Protein AF-A0A371HDA4-F1 (afdb_monomer_lite)

Structure (mmCIF, N/CA/C/O backbone):
data_AF-A0A371HDA4-F1
#
_entry.id   AF-A0A371HDA4-F1
#
loop_
_atom_site.group_PDB
_atom_site.id
_atom_site.type_symbol
_atom_site.label_atom_id
_atom_site.label_alt_id
_atom_site.label_comp_id
_atom_site.label_asym_id
_atom_site.label_entity_id
_atom_site.label_seq_id
_atom_site.pdbx_PDB_ins_code
_atom_site.Cartn_x
_atom_site.Cartn_y
_atom_site.Cartn_z
_atom_site.occupancy
_atom_site.B_iso_or_equiv
_atom_site.auth_seq_id
_atom_site.auth_comp_id
_atom_site.auth_asym_id
_atom_site.auth_atom_id
_atom_site.pdbx_PDB_model_num
ATOM 1 N N . MET A 1 1 ? -11.011 0.358 -66.855 1.00 41.03 1 MET A N 1
ATOM 2 C CA . MET A 1 1 ? -10.763 -0.316 -65.564 1.00 41.03 1 MET A CA 1
ATOM 3 C C . MET A 1 1 ? -9.553 0.338 -64.923 1.00 41.03 1 MET A C 1
ATOM 5 O O . MET A 1 1 ? -8.458 0.176 -65.442 1.00 41.03 1 MET A O 1
ATOM 9 N N . LYS A 1 2 ? -9.758 1.159 -63.888 1.00 39.31 2 LYS A N 1
ATOM 10 C CA . LYS A 1 2 ? -8.678 1.678 -63.038 1.00 39.31 2 LYS A CA 1
ATOM 11 C C . LYS A 1 2 ? -8.566 0.738 -61.840 1.00 39.31 2 LYS A C 1
ATOM 13 O O . LYS A 1 2 ? -9.581 0.464 -61.209 1.00 39.31 2 LYS A O 1
ATOM 18 N N . TYR A 1 3 ? -7.368 0.228 -61.581 1.00 45.03 3 TYR A N 1
ATOM 19 C CA . TYR A 1 3 ? -7.053 -0.478 -60.345 1.00 45.03 3 TYR A CA 1
ATOM 20 C C . TYR A 1 3 ? -6.538 0.559 -59.346 1.00 45.03 3 TYR A C 1
ATOM 22 O O . TYR A 1 3 ? -5.523 1.207 -59.596 1.00 45.03 3 TYR A O 1
ATOM 30 N N . GLU A 1 4 ? -7.285 0.747 -58.263 1.00 45.38 4 GLU A N 1
ATOM 31 C CA . GLU A 1 4 ? -6.895 1.546 -57.102 1.00 45.38 4 GLU A CA 1
ATOM 32 C C . GLU A 1 4 ? -5.854 0.733 -56.312 1.00 45.38 4 GLU A C 1
ATOM 34 O O . GLU A 1 4 ? -6.169 -0.320 -55.752 1.00 45.38 4 GLU A O 1
ATOM 39 N N . SER A 1 5 ? -4.594 1.167 -56.312 1.00 51.81 5 SER A N 1
ATOM 40 C CA . SER A 1 5 ? -3.555 0.573 -55.466 1.00 51.81 5 SER A CA 1
ATOM 41 C C . SER A 1 5 ? -3.747 1.065 -54.034 1.00 51.81 5 SER A C 1
ATOM 43 O O . SER A 1 5 ? -3.452 2.216 -53.733 1.00 51.81 5 SER A O 1
ATOM 45 N N . GLN A 1 6 ? -4.225 0.193 -53.148 1.00 54.84 6 GLN A N 1
ATOM 46 C CA . GLN A 1 6 ? -4.260 0.450 -51.708 1.00 54.84 6 GLN A CA 1
ATOM 47 C C . GLN A 1 6 ? -2.820 0.558 -51.173 1.00 54.84 6 GLN A C 1
ATOM 49 O O . GLN A 1 6 ? -2.086 -0.435 -51.134 1.00 54.84 6 GLN A O 1
ATOM 54 N N . SER A 1 7 ? -2.395 1.768 -50.799 1.00 56.56 7 SER A N 1
ATOM 55 C CA . SER A 1 7 ? -1.130 2.012 -50.104 1.00 56.56 7 SER A CA 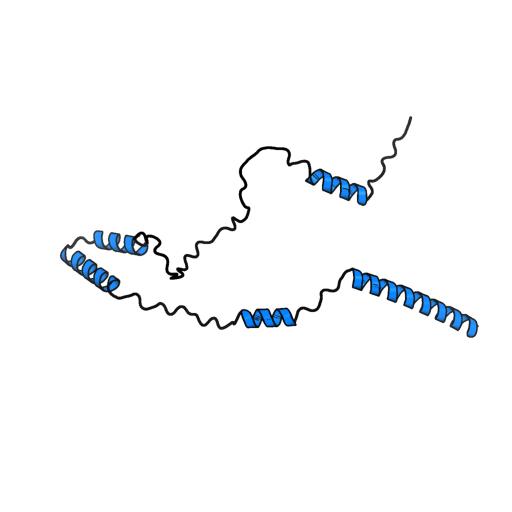1
ATOM 56 C C . SER A 1 7 ? -1.214 1.472 -48.680 1.00 56.56 7 SER A C 1
ATOM 58 O O . SER A 1 7 ? -2.157 1.765 -47.949 1.00 56.56 7 SER A O 1
ATOM 60 N N . LYS A 1 8 ? -0.220 0.678 -48.273 1.00 63.47 8 LYS A N 1
ATOM 61 C CA . LYS A 1 8 ? -0.082 0.272 -46.871 1.00 63.47 8 LYS A CA 1
ATOM 62 C C . LYS A 1 8 ? 0.223 1.523 -46.038 1.00 63.47 8 LYS A C 1
ATOM 64 O O . LYS A 1 8 ? 1.138 2.248 -46.431 1.00 63.47 8 LYS A O 1
ATOM 69 N N . PRO A 1 9 ? -0.496 1.767 -44.931 1.00 66.12 9 PRO A N 1
ATOM 70 C CA . PRO A 1 9 ? -0.261 2.945 -44.113 1.00 66.12 9 PRO A CA 1
ATOM 71 C C . PRO A 1 9 ? 1.160 2.900 -43.552 1.00 66.12 9 PRO A C 1
ATOM 73 O O . PRO A 1 9 ? 1.635 1.853 -43.099 1.00 66.12 9 PRO A O 1
ATOM 76 N N . THR A 1 10 ? 1.856 4.030 -43.633 1.00 80.00 10 THR A N 1
ATOM 77 C CA . THR A 1 10 ? 3.211 4.154 -43.076 1.00 80.00 10 THR A CA 1
ATOM 78 C C . THR A 1 10 ? 3.119 4.168 -41.549 1.00 80.00 10 THR A C 1
ATOM 80 O O . THR A 1 10 ? 2.111 4.604 -41.004 1.00 80.00 10 THR A O 1
ATOM 83 N N . ILE A 1 11 ? 4.158 3.720 -40.836 1.00 77.81 11 ILE A N 1
ATOM 84 C CA . ILE A 1 11 ? 4.181 3.692 -39.357 1.00 77.81 11 ILE A CA 1
ATOM 85 C C . ILE A 1 11 ? 3.791 5.054 -38.757 1.00 77.81 11 ILE A C 1
ATOM 87 O O . ILE A 1 11 ? 3.062 5.117 -37.776 1.00 77.81 11 ILE A O 1
ATOM 91 N N . GLU A 1 12 ? 4.227 6.147 -39.377 1.00 79.00 12 GLU A N 1
ATOM 92 C CA . GLU A 1 12 ? 3.892 7.513 -38.965 1.00 79.00 12 GLU A CA 1
ATOM 93 C C . GLU A 1 12 ? 2.397 7.834 -39.123 1.00 79.00 12 GLU A C 1
ATOM 95 O O . GLU A 1 12 ? 1.793 8.449 -38.252 1.00 79.00 12 GLU A O 1
ATOM 100 N N . GLU A 1 13 ? 1.770 7.326 -40.182 1.00 79.56 13 GLU A N 1
ATOM 101 C CA . GLU A 1 13 ? 0.333 7.443 -40.447 1.00 79.56 13 GLU A CA 1
ATOM 102 C C . GLU A 1 13 ? -0.486 6.576 -39.476 1.00 79.56 13 GLU A C 1
ATOM 104 O O . GLU A 1 13 ? -1.532 6.996 -38.992 1.00 79.56 13 GLU A O 1
ATOM 109 N N . GLN A 1 14 ? 0.032 5.394 -39.115 1.00 79.44 14 GLN A N 1
ATOM 110 C CA . GLN A 1 14 ? -0.558 4.525 -38.091 1.00 79.44 14 GLN A CA 1
ATOM 111 C C . GLN A 1 14 ? -0.519 5.173 -36.703 1.00 79.44 14 GLN A C 1
ATOM 113 O O . GLN A 1 14 ? -1.494 5.082 -35.963 1.00 79.44 14 GLN A O 1
ATOM 118 N N . ILE A 1 15 ? 0.583 5.849 -36.360 1.00 81.12 15 ILE A N 1
ATOM 119 C CA . ILE A 1 15 ? 0.702 6.607 -35.108 1.00 81.12 15 ILE A CA 1
ATOM 120 C C . ILE A 1 15 ? -0.273 7.786 -35.110 1.00 81.12 15 ILE A C 1
ATOM 122 O O . ILE A 1 15 ? -0.951 8.010 -34.112 1.00 81.12 15 ILE A O 1
ATOM 126 N N . ASN A 1 16 ? -0.375 8.515 -36.223 1.00 79.38 16 ASN A N 1
ATOM 127 C CA . ASN A 1 16 ? -1.260 9.672 -36.307 1.00 79.38 16 ASN A CA 1
ATOM 128 C C . ASN A 1 16 ? -2.736 9.260 -36.190 1.00 79.38 16 ASN A C 1
ATOM 130 O O . ASN A 1 16 ? -3.474 9.851 -35.411 1.00 79.38 16 ASN A O 1
ATOM 134 N N . ASN A 1 17 ? -3.143 8.181 -36.864 1.00 77.31 17 ASN A N 1
ATOM 135 C CA . ASN A 1 17 ? -4.499 7.640 -36.744 1.00 77.31 17 ASN A CA 1
ATOM 136 C C . ASN A 1 17 ? -4.811 7.165 -35.318 1.00 77.31 17 ASN A C 1
ATOM 138 O O . ASN A 1 17 ? -5.903 7.428 -34.832 1.00 77.31 17 ASN A O 1
ATOM 142 N N . LEU A 1 18 ? -3.848 6.546 -34.624 1.00 76.75 18 LEU A N 1
ATOM 143 C CA . LEU A 1 18 ? -4.027 6.119 -33.234 1.00 76.75 18 LEU A CA 1
ATOM 144 C C . LEU A 1 18 ? -4.195 7.314 -32.280 1.00 76.75 18 LEU A C 1
ATOM 146 O O . LEU A 1 18 ? -5.008 7.264 -31.364 1.00 76.75 18 LEU A O 1
ATOM 150 N N . LEU A 1 19 ? -3.454 8.405 -32.501 1.00 72.31 19 LEU A N 1
ATOM 151 C CA . LEU A 1 19 ? -3.579 9.633 -31.707 1.00 72.31 19 LEU A CA 1
ATOM 152 C C . LEU A 1 19 ? -4.918 10.348 -31.954 1.00 72.31 19 LEU A C 1
ATOM 15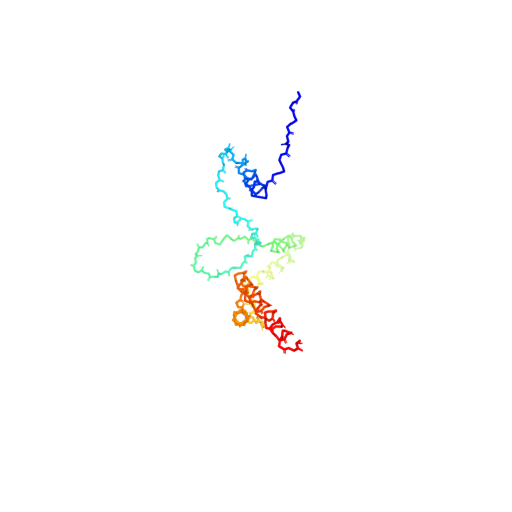4 O O . LEU A 1 19 ? -5.527 10.858 -31.009 1.00 72.31 19 LEU A O 1
ATOM 158 N N . ILE A 1 20 ? -5.393 10.357 -33.204 1.00 70.88 20 ILE A N 1
ATOM 159 C CA . ILE A 1 20 ? -6.678 10.959 -33.587 1.00 70.88 20 ILE A CA 1
ATOM 160 C C . ILE A 1 20 ? -7.857 10.118 -33.069 1.00 70.88 20 ILE A C 1
ATOM 162 O O . ILE A 1 20 ? -8.775 10.690 -32.488 1.00 70.88 20 ILE A O 1
ATOM 166 N N . GLU A 1 21 ? -7.806 8.781 -33.165 1.00 58.91 21 GLU A N 1
ATOM 167 C CA . GLU A 1 21 ? -8.833 7.880 -32.602 1.00 58.91 21 GLU A CA 1
ATOM 168 C C . GLU A 1 21 ? -8.975 8.039 -31.081 1.00 58.91 21 GLU A C 1
ATOM 170 O O . GLU A 1 21 ? -10.081 7.942 -30.560 1.00 58.91 21 GLU A O 1
ATOM 175 N N . THR A 1 22 ? -7.891 8.347 -30.357 1.00 59.19 22 THR A N 1
ATOM 176 C CA . THR A 1 22 ? -7.982 8.645 -28.913 1.00 59.19 22 THR A CA 1
ATOM 177 C C . THR A 1 22 ? -8.524 10.037 -28.582 1.00 59.19 22 THR A C 1
ATOM 179 O O . THR A 1 22 ? -8.794 10.307 -27.416 1.00 59.19 22 THR A O 1
ATOM 182 N N . SER A 1 23 ? -8.673 10.925 -29.570 1.00 57.38 23 SER A N 1
ATOM 183 C CA . SER A 1 23 ? -9.086 12.319 -29.345 1.00 57.38 23 SER A CA 1
ATOM 184 C C . SER A 1 23 ? -10.562 12.593 -29.662 1.00 57.38 23 SER A C 1
ATOM 186 O O . SER A 1 23 ? -11.064 13.640 -29.263 1.00 57.38 23 SER A O 1
ATOM 188 N N . GLU A 1 24 ? -11.272 11.698 -30.360 1.00 54.88 24 GLU A N 1
ATOM 189 C CA . GLU A 1 24 ? -12.637 11.960 -30.866 1.00 54.88 24 GLU A CA 1
ATOM 190 C C . GLU A 1 24 ? -13.777 11.345 -30.022 1.00 54.88 24 GLU A C 1
ATOM 192 O O . GLU A 1 24 ? -14.931 11.349 -30.439 1.00 54.88 24 GLU A O 1
ATOM 197 N N . GLU A 1 25 ? -13.501 10.890 -28.795 1.00 53.59 25 GLU A N 1
ATOM 198 C CA . GLU A 1 25 ? -14.540 10.536 -27.809 1.00 53.59 25 GLU A CA 1
ATOM 199 C C . GLU A 1 25 ? -14.504 11.418 -26.552 1.00 53.59 25 GLU A C 1
ATOM 201 O O . GLU A 1 25 ? -14.704 10.927 -25.454 1.00 53.59 25 GLU A O 1
ATOM 206 N N . GLU A 1 26 ? -14.311 12.734 -26.676 1.00 53.59 26 GLU A N 1
ATOM 207 C CA . GLU A 1 26 ? -14.787 13.681 -25.650 1.00 53.59 26 GLU A CA 1
ATOM 208 C C . GLU A 1 26 ? -15.330 14.964 -26.293 1.00 53.59 26 GLU A C 1
ATOM 210 O O . GLU A 1 26 ? -14.758 16.047 -26.181 1.00 53.59 26 GLU A O 1
ATOM 215 N N . SER A 1 27 ? -1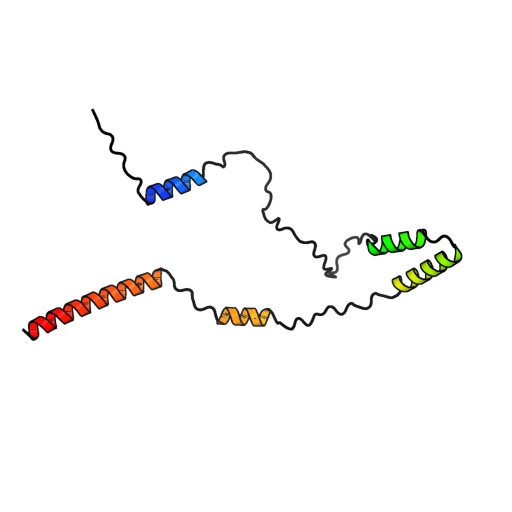6.485 14.857 -26.960 1.00 49.19 27 SER A N 1
ATOM 216 C CA . SER A 1 27 ? -17.353 16.019 -27.169 1.00 49.19 27 SER A CA 1
ATOM 217 C C . SER A 1 27 ? -18.537 15.976 -26.200 1.00 49.19 27 SER A C 1
ATOM 219 O O . SER A 1 27 ? -19.509 15.247 -26.396 1.00 49.19 27 SER A O 1
ATOM 221 N N . GLU A 1 28 ? -18.417 16.809 -25.169 1.00 49.31 28 GLU A N 1
ATOM 222 C CA . GLU A 1 28 ? -19.494 17.550 -24.508 1.00 49.31 28 GLU A CA 1
ATOM 223 C C . GLU A 1 28 ? -20.648 16.750 -23.881 1.00 49.31 28 GLU A C 1
ATOM 225 O O . GLU A 1 28 ? -21.712 16.587 -24.475 1.00 49.31 28 GLU A O 1
ATOM 230 N N . LYS A 1 29 ? -20.520 16.449 -22.580 1.00 41.94 29 LYS A N 1
ATOM 231 C CA . LYS A 1 29 ? -21.549 16.836 -21.597 1.00 41.94 29 LYS A CA 1
ATOM 232 C C . LYS A 1 29 ? -20.901 17.273 -20.289 1.00 41.94 29 LYS A C 1
ATOM 234 O O . LYS A 1 29 ? -20.230 16.496 -19.619 1.00 41.94 29 LYS A O 1
ATOM 239 N N . GLU A 1 30 ? -21.152 18.527 -19.929 1.00 51.00 30 GLU A N 1
ATOM 240 C CA . GLU A 1 30 ? -20.862 19.114 -18.625 1.00 51.00 30 GLU A CA 1
ATOM 241 C C . GLU A 1 30 ? -21.257 18.169 -17.476 1.00 51.00 30 GLU A C 1
ATOM 243 O O . GLU A 1 30 ? -22.431 17.836 -17.303 1.00 51.00 30 GLU A O 1
ATOM 248 N N . SER A 1 31 ? -20.298 17.778 -16.636 1.00 43.31 31 SER A N 1
ATOM 249 C CA . SER A 1 31 ? -20.597 17.416 -15.251 1.00 43.31 31 SER A CA 1
ATOM 250 C C . SER A 1 31 ? -19.347 17.474 -14.380 1.00 43.31 31 SER A C 1
ATOM 252 O O . SER A 1 31 ? -18.499 16.593 -14.431 1.00 43.31 31 SER A O 1
ATOM 254 N N . SER A 1 32 ? -19.284 18.524 -13.554 1.00 44.97 32 SER A N 1
ATOM 255 C CA . SER A 1 32 ? -18.639 18.557 -12.236 1.00 44.97 32 SER A CA 1
ATOM 256 C C . SER A 1 32 ? -17.262 17.884 -12.145 1.00 44.97 32 SER A C 1
ATOM 258 O O . SER A 1 32 ? -17.175 16.686 -11.875 1.00 44.97 32 SER A O 1
ATOM 260 N N . SER A 1 33 ? -16.209 18.702 -12.192 1.00 48.91 33 SER A N 1
ATOM 261 C CA . SER A 1 33 ? -14.855 18.402 -11.710 1.00 48.91 33 SER A CA 1
ATOM 262 C C . SER A 1 33 ? -14.856 17.505 -10.462 1.00 48.91 33 SER A C 1
ATOM 264 O O . SER A 1 33 ? -15.019 17.977 -9.334 1.00 48.91 33 SER A O 1
ATOM 266 N N . LYS A 1 34 ? -14.693 16.198 -10.665 1.00 43.91 34 LYS A N 1
ATOM 267 C CA . LYS A 1 34 ? -14.427 15.227 -9.608 1.00 43.91 34 LYS A CA 1
ATOM 268 C C . LYS A 1 34 ? -12.990 14.789 -9.770 1.00 43.91 34 LYS A C 1
ATOM 270 O O . LYS A 1 34 ? -12.656 13.933 -10.577 1.00 43.91 34 LYS A O 1
ATOM 275 N N . ASP A 1 35 ? -12.171 15.487 -9.002 1.00 51.50 35 ASP A N 1
ATOM 276 C CA . ASP A 1 35 ? -10.817 15.141 -8.620 1.00 51.50 35 ASP A CA 1
ATOM 277 C C . ASP A 1 35 ? -10.666 13.611 -8.462 1.00 51.50 35 ASP A C 1
ATOM 279 O O . ASP A 1 35 ? -11.311 12.988 -7.611 1.00 51.50 35 ASP A O 1
ATOM 283 N N . LEU A 1 36 ? -9.842 13.002 -9.323 1.00 46.88 36 LEU A N 1
ATOM 284 C CA . LEU A 1 36 ? -9.570 11.557 -9.390 1.00 46.88 36 LEU A CA 1
ATOM 285 C C . LEU A 1 36 ? -8.701 11.052 -8.219 1.00 46.88 36 LEU A C 1
ATOM 287 O O . LEU A 1 36 ? -8.232 9.918 -8.228 1.00 46.88 36 LEU A O 1
ATOM 291 N N . ASN A 1 37 ? -8.538 11.855 -7.167 1.00 51.19 37 ASN A N 1
ATOM 292 C CA . ASN A 1 37 ? -7.846 11.494 -5.930 1.00 51.19 37 ASN A CA 1
ATOM 293 C C . ASN A 1 37 ? -8.703 10.679 -4.939 1.00 51.19 37 ASN A C 1
ATOM 295 O O . ASN A 1 37 ? -8.371 10.590 -3.759 1.00 51.19 37 ASN A O 1
ATOM 299 N N . GLN A 1 38 ? -9.780 10.030 -5.390 1.00 52.62 38 GLN A N 1
ATOM 300 C CA . GLN A 1 38 ? -10.500 9.032 -4.587 1.00 52.62 38 GLN A CA 1
ATOM 301 C C . GLN A 1 38 ? -9.794 7.671 -4.654 1.00 52.62 38 GLN A C 1
ATOM 303 O O . GLN A 1 38 ? -10.375 6.651 -5.017 1.00 52.62 38 GLN A O 1
ATOM 308 N N . ILE A 1 39 ? -8.521 7.652 -4.253 1.00 53.66 39 ILE A N 1
ATOM 309 C CA . ILE A 1 39 ? -7.966 6.454 -3.627 1.00 53.66 39 ILE A CA 1
ATOM 310 C C . ILE A 1 39 ? -8.798 6.270 -2.363 1.00 53.66 39 ILE A C 1
ATOM 312 O O . ILE A 1 39 ? -8.882 7.187 -1.545 1.00 53.66 39 ILE A O 1
ATOM 316 N N . GLN A 1 40 ? -9.468 5.123 -2.253 1.00 50.41 40 GLN A N 1
ATOM 317 C CA . GLN A 1 40 ? -10.159 4.698 -1.043 1.00 50.41 40 GLN A CA 1
ATOM 318 C C . GLN A 1 40 ? -9.215 4.917 0.138 1.00 50.41 40 GLN A C 1
ATOM 320 O O . GLN A 1 40 ? -8.221 4.208 0.299 1.00 50.41 40 GLN A O 1
ATOM 325 N N . GLN A 1 41 ? -9.492 5.957 0.921 1.00 47.53 41 GLN A N 1
ATOM 326 C CA . GLN A 1 41 ? -8.880 6.108 2.221 1.00 47.53 41 GLN A CA 1
ATOM 327 C C . GLN A 1 41 ? -9.490 5.004 3.067 1.00 47.53 41 GLN A C 1
ATOM 329 O O . GLN A 1 41 ? -10.608 5.139 3.560 1.00 47.53 41 GLN A O 1
ATOM 334 N N . ASP A 1 42 ? -8.771 3.888 3.181 1.00 45.16 42 ASP A N 1
ATOM 335 C CA . ASP A 1 42 ? -8.949 3.017 4.328 1.00 45.16 42 ASP A CA 1
ATOM 336 C C . ASP A 1 42 ? -8.883 3.920 5.556 1.00 45.16 42 ASP A C 1
ATOM 338 O O . ASP A 1 42 ? -7.915 4.657 5.763 1.00 45.16 42 ASP A O 1
ATOM 342 N N . GLU A 1 43 ? -9.977 3.913 6.303 1.00 54.22 43 GLU A N 1
ATOM 343 C CA . GLU A 1 43 ? -10.259 4.728 7.471 1.00 54.22 43 GLU A CA 1
ATOM 344 C C . GLU A 1 43 ? -9.238 4.420 8.580 1.00 54.22 43 GLU A C 1
ATOM 346 O O . GLU A 1 43 ? -9.496 3.702 9.542 1.00 54.22 43 GLU A O 1
ATOM 351 N N . GLN A 1 44 ? -8.023 4.943 8.433 1.00 49.75 44 GLN A N 1
ATOM 352 C CA . GLN A 1 44 ? -7.004 4.975 9.470 1.00 49.75 44 GLN A CA 1
ATOM 353 C C . GLN A 1 44 ? -7.295 6.185 10.351 1.00 49.75 44 GLN A C 1
ATOM 355 O O . GLN A 1 44 ? -6.676 7.243 10.237 1.00 49.75 44 GLN A O 1
ATOM 360 N N . VAL A 1 45 ? -8.256 6.024 11.258 1.00 48.34 45 VAL A N 1
ATOM 361 C CA . VAL A 1 45 ? -8.419 6.903 12.419 1.00 48.34 45 VAL A CA 1
ATOM 362 C C . VAL A 1 45 ? -7.218 6.731 13.355 1.00 48.34 45 VAL A C 1
ATOM 364 O O . VAL A 1 45 ? -7.278 6.053 14.376 1.00 48.34 45 VAL A O 1
ATOM 367 N N . SER A 1 46 ? -6.096 7.357 13.000 1.00 43.06 46 SER A N 1
ATOM 368 C CA . SER A 1 46 ? -5.000 7.625 13.925 1.00 43.06 46 SER A CA 1
ATOM 369 C C . SER A 1 46 ? -5.127 9.064 14.406 1.00 43.06 46 SER A C 1
ATOM 371 O O . SER A 1 46 ? -4.746 10.006 13.712 1.00 43.06 46 SER A O 1
ATOM 373 N N . SER A 1 47 ? -5.689 9.229 15.604 1.00 45.81 47 SER A N 1
ATOM 374 C CA . SER A 1 47 ? -5.748 10.500 16.321 1.00 45.81 47 SER A CA 1
ATOM 375 C C . SER A 1 47 ? -4.339 11.051 16.548 1.00 45.81 47 SER A C 1
ATOM 377 O O . SER A 1 47 ? -3.637 10.638 17.468 1.00 45.81 47 SER A O 1
ATOM 379 N N . SER A 1 48 ? -3.933 12.007 15.714 1.00 41.50 48 SER A N 1
ATOM 380 C CA . SER A 1 48 ? -2.948 13.005 16.113 1.00 41.50 48 SER A CA 1
ATOM 381 C C . SER A 1 48 ? -3.648 13.946 17.085 1.00 41.50 48 SER A C 1
ATOM 383 O O . SER A 1 48 ? -4.636 14.592 16.731 1.00 41.50 48 SER A O 1
ATOM 385 N N . GLU A 1 49 ? -3.175 13.983 18.326 1.00 51.06 49 GLU A N 1
ATOM 386 C CA . GLU A 1 49 ? -3.606 14.940 19.342 1.00 51.06 49 GLU A CA 1
ATOM 387 C C . GLU A 1 49 ? -2.966 16.297 19.006 1.00 51.06 49 GLU A C 1
ATOM 389 O O . GLU A 1 49 ? -2.024 16.760 19.639 1.00 51.06 49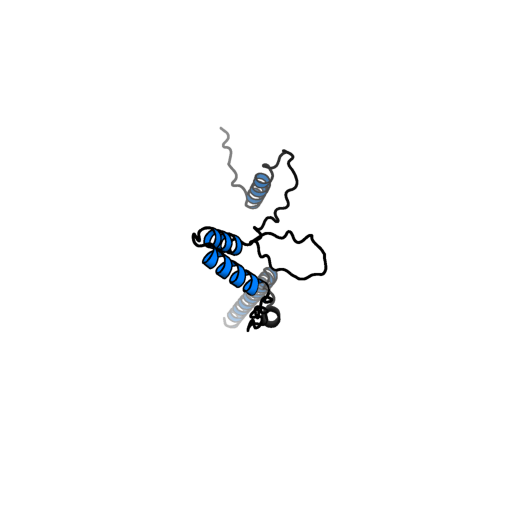 GLU A O 1
ATOM 394 N N . GLY A 1 50 ? -3.432 16.872 17.897 1.00 42.38 50 GLY A N 1
ATOM 395 C CA . GLY A 1 50 ? -3.179 18.240 17.490 1.00 42.38 50 GLY A CA 1
ATOM 396 C C . GLY A 1 50 ? -4.254 19.124 18.097 1.00 42.38 50 GLY A C 1
ATOM 397 O O . GLY A 1 50 ? -5.444 18.898 17.889 1.00 42.38 50 GLY A O 1
ATOM 398 N N . GLU A 1 51 ? -3.803 20.094 18.878 1.00 51.16 51 GLU A N 1
ATOM 399 C CA . GLU A 1 51 ? -4.560 21.168 19.506 1.00 51.16 51 GLU A CA 1
ATOM 400 C C . GLU A 1 51 ? -5.525 21.830 18.505 1.00 51.16 51 GLU A C 1
ATOM 402 O O . GLU A 1 51 ? -5.170 22.682 17.695 1.00 51.16 51 GLU A O 1
ATOM 407 N N . GLY A 1 52 ? -6.764 21.357 18.532 1.00 42.66 52 GLY A N 1
ATOM 408 C CA . GLY A 1 52 ? -7.872 21.823 17.723 1.00 42.66 52 GLY A CA 1
ATOM 409 C C . GLY A 1 52 ? -9.127 21.187 1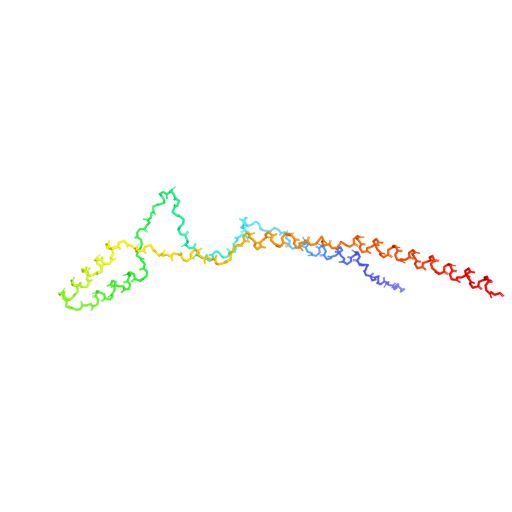8.290 1.00 42.66 52 GLY A C 1
ATOM 410 O O . GLY A 1 52 ? -9.350 19.987 18.121 1.00 42.66 52 GLY A O 1
ATOM 411 N N . GLU A 1 53 ? -9.920 21.969 19.022 1.00 54.59 53 GLU A N 1
ATOM 412 C CA . GLU A 1 53 ? -11.219 21.555 19.556 1.00 54.59 53 GLU A CA 1
ATOM 413 C C . GLU A 1 53 ? -12.208 21.345 18.401 1.00 54.59 53 GLU A C 1
ATOM 415 O O . GLU A 1 53 ? -13.119 22.128 18.151 1.00 54.59 53 GLU A O 1
ATOM 420 N N . THR A 1 54 ? -12.025 20.255 17.661 1.00 54.28 54 THR A N 1
ATOM 421 C CA . THR A 1 54 ? -13.142 19.636 16.960 1.00 54.28 54 THR A CA 1
ATOM 422 C C . THR A 1 54 ? -14.117 19.159 18.038 1.00 54.28 54 THR A C 1
ATOM 424 O O . THR A 1 54 ? -13.674 18.581 19.038 1.00 54.28 54 THR A O 1
ATOM 427 N N . PRO A 1 55 ? -15.432 19.418 17.912 1.00 60.56 55 PRO A N 1
ATOM 428 C CA . PRO A 1 55 ? -16.401 18.908 18.868 1.00 60.56 55 PRO A CA 1
ATOM 429 C C . PRO A 1 55 ? -16.335 17.379 18.836 1.00 60.56 55 PRO A C 1
ATOM 431 O O . PRO A 1 55 ? -16.864 16.739 17.929 1.00 60.56 55 PRO A O 1
ATOM 434 N N . LYS A 1 56 ? -15.633 16.790 19.811 1.00 66.44 56 LYS A N 1
ATOM 435 C CA . LYS A 1 56 ? -15.589 15.344 20.015 1.00 66.44 56 LYS A CA 1
ATOM 436 C C . LYS A 1 56 ? -17.010 14.909 20.346 1.00 66.44 56 LYS A C 1
ATOM 438 O O . LYS A 1 56 ? -17.488 15.107 21.462 1.00 66.44 56 LYS A O 1
ATOM 443 N N . ILE A 1 57 ? -17.709 14.366 19.355 1.00 69.94 57 ILE A N 1
ATOM 444 C CA . ILE A 1 57 ? -19.008 13.748 19.579 1.00 69.94 57 ILE A CA 1
ATOM 445 C C . ILE A 1 57 ? -18.774 12.504 20.440 1.00 69.94 57 ILE A C 1
ATOM 447 O O . ILE A 1 57 ? -18.047 11.588 20.058 1.00 69.94 57 ILE A O 1
ATOM 451 N N . ASN A 1 58 ? -19.341 12.495 21.644 1.00 75.00 58 ASN A N 1
ATOM 452 C CA . ASN A 1 58 ? -19.272 11.340 22.533 1.00 75.00 58 ASN A CA 1
ATOM 453 C C . ASN A 1 58 ? -20.162 10.241 21.947 1.00 75.00 58 ASN A C 1
ATOM 455 O O . ASN A 1 58 ? -21.360 10.192 22.215 1.00 75.00 58 ASN A O 1
ATOM 459 N N . THR A 1 59 ? -19.579 9.404 21.098 1.00 82.31 59 THR A N 1
ATOM 460 C CA . THR A 1 59 ? -20.232 8.230 20.520 1.00 82.31 59 THR A CA 1
ATOM 461 C C . THR A 1 59 ? -19.704 6.988 21.222 1.00 82.31 59 THR A C 1
ATOM 463 O O . THR A 1 59 ? -18.509 6.889 21.507 1.00 82.31 59 THR A O 1
ATOM 466 N N . LEU A 1 60 ? -20.609 6.072 21.566 1.00 84.69 60 LEU A N 1
ATOM 467 C CA . LEU A 1 60 ? -20.225 4.789 22.139 1.00 84.69 60 LEU A CA 1
ATOM 468 C C . LEU A 1 60 ? -19.547 3.935 21.066 1.00 84.69 60 LEU A C 1
ATOM 470 O O . LEU A 1 60 ? -19.891 3.993 19.884 1.00 84.69 60 LEU A O 1
ATOM 474 N N . THR A 1 61 ? -18.557 3.147 21.475 1.00 88.31 61 THR A N 1
ATOM 475 C CA . THR A 1 61 ? -17.973 2.133 20.597 1.00 88.31 61 THR A CA 1
ATOM 476 C C . THR A 1 61 ? -18.906 0.925 20.503 1.00 88.31 61 THR A C 1
ATOM 478 O O . THR A 1 61 ? -19.645 0.627 21.438 1.00 88.31 61 THR A O 1
ATOM 481 N N . LYS A 1 62 ? -18.809 0.151 19.414 1.00 91.75 62 LYS A N 1
ATOM 482 C CA . LYS A 1 62 ? -19.573 -1.103 19.247 1.00 91.75 62 LYS A CA 1
ATOM 483 C C . LYS A 1 62 ? -19.398 -2.072 20.423 1.00 91.75 62 LYS A C 1
ATOM 485 O O . LYS A 1 62 ? -20.317 -2.794 20.786 1.00 91.75 62 LYS A O 1
ATOM 490 N N . GLU A 1 63 ? -18.201 -2.096 21.007 1.00 90.38 63 GLU A N 1
ATOM 491 C CA . GLU A 1 63 ? -17.908 -2.897 22.196 1.00 90.38 63 GLU A CA 1
ATOM 492 C C . GLU A 1 63 ? -18.644 -2.364 23.431 1.00 90.38 63 GLU A C 1
ATOM 494 O O . GLU A 1 63 ? -19.194 -3.149 24.197 1.00 90.38 63 GLU A O 1
ATOM 499 N N . GLN A 1 64 ? -18.692 -1.042 23.618 1.00 90.88 64 GLN A N 1
ATOM 500 C CA . GLN A 1 64 ? -19.445 -0.429 24.713 1.00 90.88 64 GLN A CA 1
ATOM 501 C C . GLN A 1 64 ? -20.945 -0.708 24.585 1.00 90.88 64 GLN A C 1
ATOM 503 O O . GLN A 1 64 ? -21.561 -1.077 25.582 1.00 90.88 64 GLN A O 1
ATOM 508 N N . ASP A 1 65 ? -21.509 -0.615 23.379 1.00 93.25 65 ASP A N 1
ATOM 509 C CA . ASP A 1 65 ? -22.914 -0.959 23.123 1.00 93.25 65 ASP A CA 1
ATOM 510 C C . ASP A 1 65 ? -23.211 -2.424 23.471 1.00 93.25 65 ASP A C 1
ATOM 512 O O . ASP A 1 65 ? -24.160 -2.710 24.201 1.00 93.25 65 ASP A O 1
ATOM 516 N N . LEU A 1 66 ? -22.346 -3.350 23.042 1.00 94.94 66 LEU A N 1
ATOM 517 C CA . LEU A 1 66 ? -22.476 -4.773 23.364 1.00 94.94 66 LEU A CA 1
ATOM 518 C C . LEU A 1 66 ? -22.398 -5.039 24.878 1.00 94.94 66 LEU A C 1
ATOM 520 O O . LEU A 1 66 ? -23.130 -5.876 25.408 1.00 94.94 66 LEU A O 1
ATOM 524 N N . LEU A 1 67 ? -21.518 -4.331 25.594 1.00 94.44 67 LEU A N 1
ATOM 525 C CA . LEU A 1 67 ? -21.412 -4.437 27.052 1.00 94.44 67 LEU A CA 1
ATOM 526 C C . LEU A 1 67 ? -22.688 -3.953 27.750 1.00 94.44 67 LEU A C 1
ATOM 528 O O . LEU A 1 67 ? -23.113 -4.576 28.725 1.00 94.44 67 LEU A O 1
ATOM 532 N N . PHE A 1 68 ? -23.307 -2.874 27.264 1.00 94.69 68 PHE A N 1
ATOM 533 C CA . PHE A 1 68 ? -24.585 -2.405 27.797 1.00 94.69 68 PHE A CA 1
ATOM 534 C C . PHE A 1 68 ? -25.713 -3.398 27.520 1.00 94.69 68 PHE A C 1
ATOM 536 O O . PHE A 1 68 ? -26.440 -3.738 28.449 1.00 94.69 68 PHE A O 1
ATOM 543 N N . GLU A 1 69 ? -25.797 -3.945 26.307 1.00 96.38 69 GLU A N 1
ATOM 544 C CA . GLU A 1 69 ? -26.788 -4.966 25.946 1.00 96.38 69 GLU A CA 1
ATOM 545 C C . GLU A 1 69 ? -26.689 -6.212 26.844 1.00 96.38 69 GLU A C 1
ATOM 547 O O . GLU A 1 69 ? -27.691 -6.704 27.381 1.00 96.38 69 GLU A O 1
ATOM 552 N N . ALA A 1 70 ? -25.467 -6.694 27.083 1.00 95.62 70 ALA A N 1
ATOM 553 C CA . ALA A 1 70 ? -25.224 -7.830 27.966 1.00 95.62 70 ALA A CA 1
ATOM 554 C C . ALA A 1 70 ? -25.640 -7.535 29.418 1.00 95.62 70 ALA A C 1
ATOM 556 O O . ALA A 1 70 ? -26.236 -8.387 30.077 1.00 95.62 70 ALA A O 1
ATOM 557 N N . ILE A 1 71 ? -25.359 -6.327 29.921 1.00 95.62 71 ILE A N 1
ATOM 558 C CA . ILE A 1 71 ? -25.756 -5.902 31.272 1.00 95.62 71 ILE A CA 1
ATOM 559 C C . ILE A 1 71 ? -27.275 -5.731 31.377 1.00 95.62 71 ILE A C 1
ATOM 561 O O . ILE A 1 71 ? -27.864 -6.051 32.413 1.00 95.62 71 ILE A O 1
ATOM 565 N N . ASP A 1 72 ? -27.925 -5.238 30.327 1.00 94.94 72 ASP A N 1
ATOM 566 C CA . ASP A 1 72 ? -29.373 -5.057 30.299 1.00 94.94 72 ASP A CA 1
ATOM 567 C C . ASP A 1 72 ? -30.142 -6.375 30.256 1.00 94.94 72 ASP A C 1
ATOM 569 O O . ASP A 1 72 ? -31.253 -6.440 30.782 1.00 94.94 72 ASP A O 1
ATOM 573 N N . SER A 1 73 ? -29.511 -7.434 29.753 1.00 96.62 73 SER A N 1
ATOM 574 C CA . SER A 1 73 ? -30.047 -8.797 29.744 1.00 96.62 73 SER A CA 1
ATOM 575 C C . SER A 1 73 ? -30.048 -9.477 31.127 1.00 96.62 73 SER A C 1
ATOM 577 O O . SER A 1 73 ? -30.658 -10.535 31.297 1.00 96.62 73 SER A O 1
ATOM 579 N N . ILE A 1 74 ? -29.386 -8.898 32.138 1.00 96.50 74 ILE A N 1
ATOM 580 C CA . ILE A 1 74 ? -29.313 -9.462 33.496 1.00 96.50 74 ILE A CA 1
ATOM 581 C C . ILE A 1 74 ? -30.655 -9.285 34.217 1.00 96.50 74 ILE A C 1
ATOM 583 O O . ILE A 1 74 ? -31.125 -8.165 34.421 1.00 96.50 74 ILE A O 1
ATOM 587 N N . SER A 1 75 ? -31.246 -10.400 34.659 1.00 95.94 75 SER A N 1
ATOM 588 C CA . SER A 1 75 ? -32.550 -10.403 35.341 1.00 95.94 75 SER A CA 1
ATOM 589 C C . SER A 1 75 ? -32.481 -9.963 36.808 1.00 95.94 75 SER A C 1
ATOM 591 O O . SER A 1 75 ? -33.406 -9.304 37.279 1.00 95.94 75 SER A O 1
ATOM 593 N N . ASP A 1 76 ? -31.414 -10.313 37.541 1.00 97.50 76 ASP A N 1
ATOM 594 C CA . ASP A 1 76 ? -31.275 -9.943 38.955 1.00 97.50 76 ASP A CA 1
ATOM 595 C C . ASP A 1 76 ? -30.819 -8.477 39.121 1.00 97.50 76 ASP A C 1
ATOM 597 O O . ASP A 1 76 ? -29.727 -8.106 38.670 1.00 97.50 76 ASP A O 1
ATOM 601 N N . PRO A 1 77 ? -31.598 -7.621 39.812 1.00 94.81 77 PRO A N 1
ATOM 602 C CA . PRO A 1 77 ? -31.235 -6.220 40.003 1.00 94.81 77 PRO A CA 1
ATOM 603 C C . PRO A 1 77 ? -29.943 -6.009 40.803 1.00 94.81 77 PRO A C 1
ATOM 605 O O . PRO A 1 77 ? -29.238 -5.019 40.574 1.00 94.81 77 PRO A O 1
ATOM 608 N N . GLN A 1 78 ? -29.624 -6.897 41.753 1.00 95.19 78 GLN A N 1
ATOM 609 C CA . GLN A 1 78 ? -28.407 -6.759 42.562 1.00 95.19 78 GLN A CA 1
ATOM 610 C C . GLN A 1 78 ? -27.167 -7.101 41.739 1.00 95.19 78 GLN A C 1
ATOM 612 O O . GLN A 1 78 ? -26.202 -6.333 41.730 1.00 95.19 78 GLN A O 1
ATOM 617 N N . GLU A 1 79 ? -27.218 -8.193 40.985 1.00 95.31 79 GLU A N 1
ATOM 618 C CA . GLU A 1 79 ? -26.182 -8.590 40.042 1.00 95.31 79 GLU A CA 1
ATOM 619 C C . GLU A 1 79 ? -25.952 -7.514 38.973 1.00 95.31 79 GLU A C 1
ATOM 621 O O . GLU A 1 79 ? -24.815 -7.065 38.785 1.00 95.31 79 GLU A O 1
ATOM 626 N N . LYS A 1 80 ? -27.022 -6.983 38.366 1.00 97.25 80 LYS A N 1
ATOM 627 C CA . LYS A 1 80 ? -26.935 -5.878 37.396 1.00 97.25 80 LYS A CA 1
ATOM 628 C C . LYS A 1 80 ? -26.200 -4.667 37.977 1.00 97.25 80 LYS A C 1
ATOM 630 O O . LYS A 1 80 ? -25.300 -4.104 37.346 1.00 97.25 80 LYS A O 1
ATOM 635 N N . LYS A 1 81 ? -26.514 -4.291 39.222 1.00 96.19 81 LYS A N 1
ATOM 636 C CA . LYS A 1 81 ? -25.840 -3.193 39.933 1.00 96.19 81 LYS A CA 1
ATOM 637 C C . LYS A 1 81 ? -24.355 -3.478 40.174 1.00 96.19 81 LYS A C 1
ATOM 639 O O . LYS A 1 81 ? -23.536 -2.557 40.111 1.00 96.19 81 LYS A O 1
ATOM 644 N N . VAL A 1 82 ? -23.979 -4.723 40.457 1.00 96.69 82 VAL A N 1
ATOM 645 C CA . VAL A 1 82 ? -22.572 -5.115 40.628 1.00 96.69 82 VAL A CA 1
ATOM 646 C C . VAL A 1 82 ? -21.800 -4.947 39.319 1.00 96.69 82 VAL A C 1
ATOM 648 O O . VAL A 1 82 ? -20.715 -4.361 39.335 1.00 96.69 82 VAL A O 1
ATOM 651 N N . PHE A 1 83 ? -22.350 -5.399 38.190 1.00 95.81 83 PHE A N 1
ATOM 652 C CA . PHE A 1 83 ? -21.698 -5.270 36.884 1.00 95.81 83 PHE A CA 1
ATOM 653 C C . PHE A 1 83 ? -21.582 -3.819 36.413 1.00 95.81 83 PHE A C 1
ATOM 655 O O . PHE A 1 83 ? -20.502 -3.419 35.981 1.00 95.81 83 PHE A O 1
ATOM 662 N N . LEU A 1 84 ? -22.614 -2.994 36.613 1.00 95.25 84 LEU A N 1
ATOM 663 C CA . LEU A 1 84 ? -22.537 -1.552 36.341 1.00 95.25 84 LEU A CA 1
ATOM 664 C C . LEU A 1 84 ? -21.425 -0.868 37.148 1.00 95.25 84 LEU A C 1
ATOM 666 O O . LEU A 1 84 ? -20.658 -0.072 36.608 1.00 95.25 84 LEU A O 1
ATOM 670 N N . ASN A 1 85 ? -21.284 -1.205 38.433 1.00 94.19 85 ASN A N 1
ATOM 671 C CA . ASN A 1 85 ? -20.212 -0.654 39.266 1.00 94.19 85 ASN A CA 1
ATOM 672 C C . ASN A 1 85 ? -18.818 -1.120 38.824 1.00 94.19 85 ASN A C 1
ATOM 674 O O . ASN A 1 85 ? -17.862 -0.352 38.923 1.00 94.19 85 ASN A O 1
ATOM 678 N N . LYS A 1 86 ? -18.681 -2.364 38.348 1.00 94.25 86 LYS A N 1
ATOM 679 C CA . LYS A 1 86 ? -17.421 -2.861 37.775 1.00 94.25 86 LYS A CA 1
ATOM 680 C C . LYS A 1 86 ? -17.076 -2.115 36.488 1.00 94.25 86 LYS A C 1
ATOM 682 O O . LYS A 1 86 ? -15.959 -1.621 36.380 1.00 94.25 86 LYS A O 1
ATOM 687 N N . LEU A 1 87 ? -18.039 -1.973 35.575 1.00 91.19 87 LEU A N 1
ATOM 688 C CA . LEU A 1 87 ? -17.858 -1.249 34.316 1.00 91.19 87 LEU A CA 1
ATOM 689 C C . LEU A 1 87 ? -17.446 0.205 34.571 1.00 91.19 87 LEU A C 1
ATOM 691 O O . LEU A 1 87 ? -16.461 0.673 34.006 1.00 91.19 87 LEU A O 1
ATOM 695 N N . LYS A 1 88 ? -18.124 0.886 35.502 1.00 91.44 88 LYS A N 1
ATOM 696 C CA . LYS A 1 88 ? -17.765 2.243 35.932 1.00 91.44 88 LYS A CA 1
ATOM 697 C C . LYS A 1 88 ? -16.303 2.338 36.382 1.00 91.44 88 LYS A C 1
ATOM 699 O O . LYS A 1 88 ? -15.583 3.212 35.912 1.00 91.44 88 LYS A O 1
ATOM 704 N N . LYS A 1 89 ? -15.842 1.418 37.238 1.00 90.81 89 LYS A N 1
ATOM 705 C CA . LYS A 1 89 ? -14.444 1.395 37.704 1.00 90.81 89 LYS A CA 1
ATOM 706 C C . LYS A 1 89 ? -13.448 1.211 36.555 1.00 90.81 89 LYS A C 1
ATOM 708 O O . LYS A 1 89 ? -12.410 1.861 36.559 1.00 90.81 89 LYS A O 1
ATOM 713 N N . THR A 1 90 ? -13.759 0.361 35.575 1.00 86.44 90 THR A N 1
ATOM 714 C CA . THR A 1 90 ? -12.908 0.146 34.391 1.00 86.44 90 THR A CA 1
ATOM 715 C C . THR A 1 90 ? -12.816 1.391 33.504 1.00 86.44 90 THR A C 1
ATOM 717 O O . THR A 1 90 ? -11.758 1.661 32.945 1.00 86.44 90 THR A O 1
ATOM 720 N N . LEU A 1 91 ? -13.895 2.171 33.398 1.00 81.81 91 LEU A N 1
ATOM 721 C CA . LEU A 1 91 ? -13.913 3.417 32.622 1.00 81.81 91 LEU A CA 1
ATOM 722 C C . LEU A 1 91 ? -13.207 4.579 33.342 1.00 81.81 91 LEU A C 1
ATOM 724 O O . LEU A 1 91 ? -12.626 5.442 32.691 1.00 81.81 91 LEU A O 1
ATOM 728 N N . GLU A 1 92 ? -13.233 4.603 34.678 1.00 82.12 92 GLU A N 1
ATOM 729 C CA . GLU A 1 92 ? -12.522 5.601 35.493 1.00 82.12 92 GLU A CA 1
ATOM 730 C C . GLU A 1 92 ? -11.002 5.379 35.512 1.00 82.12 92 GLU A C 1
ATOM 732 O O . GLU A 1 92 ? -10.231 6.330 35.671 1.00 82.12 92 GLU A O 1
ATOM 737 N N . THR A 1 93 ? -10.536 4.138 35.330 1.00 70.62 93 THR A N 1
ATOM 738 C CA . THR A 1 93 ? -9.107 3.888 35.143 1.00 70.62 93 THR A CA 1
ATOM 739 C C . THR A 1 93 ? -8.684 4.419 33.782 1.00 70.62 93 THR A C 1
ATOM 741 O O . THR A 1 93 ? -9.071 3.861 32.757 1.00 70.62 93 THR A O 1
ATOM 744 N N . LYS A 1 94 ? -7.883 5.498 33.768 1.00 60.91 94 LYS A N 1
ATOM 745 C CA . LYS A 1 94 ? -7.280 6.029 32.536 1.00 60.91 94 LYS A CA 1
ATOM 746 C C . LYS A 1 94 ? -6.734 4.867 31.702 1.00 60.91 94 LYS A C 1
ATOM 748 O O . LYS A 1 94 ? -6.068 4.001 32.284 1.00 60.91 94 LYS A O 1
ATOM 753 N N . PRO A 1 95 ? -6.974 4.841 30.377 1.00 62.62 95 PRO A N 1
ATOM 754 C CA . PRO A 1 95 ? -6.370 3.830 29.531 1.00 62.62 95 PRO A CA 1
ATOM 755 C C . PRO A 1 95 ? -4.867 3.882 29.785 1.00 62.62 95 PRO A C 1
ATOM 757 O O . PRO A 1 95 ? -4.236 4.923 29.587 1.00 62.62 95 PRO A O 1
ATOM 760 N N . LYS A 1 96 ? -4.306 2.781 30.307 1.00 57.41 96 LYS A N 1
ATOM 761 C CA . LYS A 1 96 ? -2.856 2.600 30.343 1.00 57.41 96 LYS A CA 1
ATOM 762 C C . LYS A 1 96 ? -2.410 2.877 28.923 1.00 57.41 96 LYS A C 1
ATOM 764 O O . LYS A 1 96 ? -2.927 2.229 28.013 1.00 57.41 96 LYS A O 1
ATOM 769 N N . GLN A 1 97 ? -1.573 3.899 28.763 1.00 53.81 97 GLN A N 1
ATOM 770 C CA . GLN A 1 97 ? -0.985 4.291 27.493 1.00 53.81 97 GLN A CA 1
ATOM 771 C C . GLN A 1 97 ? -0.618 2.984 26.794 1.00 53.81 97 GLN A C 1
ATOM 773 O O . GLN A 1 97 ? 0.212 2.236 27.314 1.00 53.81 97 GLN A O 1
ATOM 778 N N . LYS A 1 98 ? -1.342 2.620 25.723 1.00 55.34 98 LYS A N 1
ATOM 779 C CA . LYS A 1 98 ? -0.914 1.500 24.891 1.00 55.34 98 LYS A CA 1
ATOM 780 C C . LYS A 1 98 ? 0.497 1.904 24.516 1.00 55.34 98 LYS A C 1
ATOM 782 O O . LYS A 1 98 ? 0.668 2.952 23.894 1.00 55.34 98 LYS A O 1
ATOM 787 N N . GLU A 1 99 ? 1.489 1.162 24.995 1.00 52.66 99 GLU A N 1
ATOM 788 C CA . GLU A 1 99 ? 2.837 1.265 24.472 1.00 52.66 99 GLU A CA 1
ATOM 789 C C . GLU A 1 99 ? 2.686 0.895 23.003 1.00 52.66 99 GLU A C 1
ATOM 791 O O . GLU A 1 99 ? 2.655 -0.275 22.624 1.00 52.66 99 GLU A O 1
ATOM 796 N N . TYR A 1 100 ? 2.429 1.909 22.175 1.00 55.19 100 TYR A N 1
ATOM 797 C CA . TYR A 1 100 ? 2.563 1.792 20.747 1.00 55.19 100 TYR A CA 1
ATOM 798 C C . TYR A 1 100 ? 3.960 1.224 20.574 1.00 55.19 100 TYR A C 1
ATOM 800 O O . TYR A 1 100 ? 4.926 1.802 21.074 1.00 55.19 100 TYR A O 1
ATOM 808 N N . ILE A 1 101 ? 4.054 0.054 19.950 1.00 58.06 101 ILE A N 1
ATOM 809 C CA . ILE A 1 101 ? 5.329 -0.529 19.560 1.00 58.06 101 ILE A CA 1
ATOM 810 C C . ILE A 1 101 ? 5.903 0.436 18.516 1.00 58.06 101 ILE A C 1
ATOM 812 O O . ILE A 1 101 ? 5.708 0.278 17.318 1.00 58.06 101 ILE A O 1
ATOM 816 N N . THR A 1 102 ? 6.545 1.504 18.981 1.00 57.22 102 THR A N 1
ATOM 817 C CA . THR A 1 102 ? 7.247 2.489 18.158 1.00 57.22 102 THR A CA 1
ATOM 818 C C . THR A 1 102 ? 8.664 2.028 17.868 1.00 57.22 102 THR A C 1
ATOM 820 O O . THR A 1 102 ? 9.365 2.660 17.085 1.00 57.22 102 THR A O 1
ATOM 823 N N . SER A 1 103 ? 9.090 0.879 18.402 1.00 55.53 103 SER A N 1
ATOM 824 C CA . SER A 1 103 ? 10.332 0.234 17.992 1.00 55.53 103 SER A CA 1
ATOM 825 C C . SER A 1 103 ? 10.134 -0.499 16.661 1.00 55.53 103 SER A C 1
ATOM 827 O O . SER A 1 103 ? 10.262 -1.726 16.573 1.00 55.53 103 SER A O 1
ATOM 829 N N . ASN A 1 104 ? 9.803 0.239 15.598 1.00 63.91 104 ASN A N 1
ATOM 830 C CA . ASN A 1 104 ? 10.054 -0.280 14.265 1.00 63.91 104 ASN A CA 1
ATOM 831 C C . ASN A 1 104 ? 11.574 -0.447 14.146 1.00 63.91 104 ASN A C 1
ATOM 833 O O . ASN A 1 104 ? 12.329 0.518 14.117 1.00 63.91 104 ASN A O 1
ATOM 837 N N . LYS A 1 105 ? 12.018 -1.703 14.132 1.00 76.69 105 LYS A N 1
ATOM 838 C CA . LYS A 1 105 ? 13.419 -2.127 13.986 1.00 76.69 105 LYS A CA 1
ATOM 839 C C . LYS A 1 105 ? 14.076 -1.654 12.682 1.00 76.69 105 LYS A C 1
ATOM 841 O O . LYS A 1 105 ? 15.280 -1.832 12.515 1.00 76.69 105 LYS A O 1
ATOM 846 N N . PHE A 1 106 ? 13.304 -1.067 11.770 1.00 76.81 106 PHE A N 1
ATOM 847 C CA . PHE A 1 106 ? 13.781 -0.507 10.518 1.00 76.81 106 PHE A CA 1
ATOM 848 C C . PHE A 1 106 ? 13.628 1.011 10.499 1.00 76.81 106 PHE A C 1
ATOM 850 O O . PHE A 1 106 ? 12.522 1.547 10.527 1.00 76.81 106 PHE A O 1
ATOM 857 N N . ASP A 1 107 ? 14.765 1.691 10.382 1.00 84.06 107 ASP A N 1
ATOM 858 C CA . ASP A 1 107 ? 14.819 3.113 10.073 1.00 84.06 107 ASP A CA 1
ATOM 859 C C . ASP A 1 107 ? 14.624 3.298 8.560 1.00 84.06 107 ASP A C 1
ATOM 861 O O . ASP A 1 107 ? 15.532 3.061 7.755 1.00 84.06 107 ASP A O 1
ATOM 865 N N . VAL A 1 108 ? 13.410 3.698 8.178 1.00 86.06 108 VAL A N 1
ATOM 866 C CA . VAL A 1 108 ? 13.029 3.961 6.783 1.00 86.06 108 VAL A CA 1
ATOM 867 C C . VAL A 1 108 ? 13.955 5.006 6.150 1.00 86.06 108 VAL A C 1
ATOM 869 O O . VAL A 1 108 ? 14.334 4.850 4.991 1.00 86.06 108 VAL A O 1
ATOM 872 N N . CYS A 1 109 ? 14.417 6.007 6.905 1.00 85.81 109 CYS A N 1
ATOM 873 C CA . CYS A 1 109 ? 15.335 7.030 6.404 1.00 85.81 109 CYS A CA 1
ATOM 874 C C . CYS A 1 109 ? 16.692 6.430 6.020 1.00 85.81 109 CYS A C 1
ATOM 876 O O . CYS A 1 109 ? 17.265 6.799 4.995 1.00 85.81 109 CYS A O 1
ATOM 878 N N . ASN A 1 110 ? 17.201 5.474 6.800 1.00 84.62 110 ASN A N 1
ATOM 879 C CA . ASN A 1 110 ? 18.454 4.787 6.471 1.00 84.62 110 ASN A CA 1
ATOM 880 C C . ASN A 1 110 ? 18.309 3.879 5.245 1.00 84.62 110 ASN A C 1
ATOM 882 O O . ASN A 1 110 ? 19.240 3.772 4.443 1.00 84.62 110 ASN A O 1
ATOM 886 N N . ILE A 1 111 ? 17.146 3.246 5.070 1.00 87.81 111 ILE A N 1
ATOM 887 C CA . ILE A 1 111 ? 16.854 2.431 3.884 1.00 87.81 111 ILE A CA 1
ATOM 888 C C . ILE A 1 111 ? 16.807 3.312 2.630 1.00 87.81 111 ILE A C 1
ATOM 890 O O . ILE A 1 111 ? 17.454 2.973 1.638 1.00 87.81 111 ILE A O 1
ATOM 894 N N . LEU A 1 112 ? 16.113 4.453 2.688 1.00 85.69 112 LEU A N 1
ATOM 895 C CA . LEU A 1 112 ? 15.998 5.398 1.573 1.00 85.69 112 LEU A CA 1
ATOM 896 C C . LEU A 1 112 ? 17.358 5.988 1.176 1.00 85.69 112 LEU A C 1
ATOM 898 O O . LEU A 1 112 ? 17.730 5.910 0.008 1.00 85.69 112 LEU A O 1
ATOM 902 N N . LYS A 1 113 ? 18.161 6.444 2.147 1.00 86.69 113 LYS A N 1
ATOM 903 C CA . LYS A 1 113 ? 19.530 6.936 1.896 1.00 86.69 113 LYS A CA 1
ATOM 904 C C . LYS A 1 113 ? 20.412 5.894 1.211 1.00 86.69 113 LYS A C 1
ATOM 906 O O . LYS A 1 113 ? 21.229 6.220 0.353 1.00 86.69 113 LYS A O 1
ATOM 911 N N . ARG A 1 114 ? 20.282 4.619 1.591 1.00 85.75 114 ARG A N 1
ATOM 912 C CA . ARG A 1 114 ? 21.035 3.540 0.940 1.00 85.75 114 ARG A CA 1
ATOM 913 C C . ARG A 1 114 ? 20.587 3.338 -0.507 1.00 85.75 114 ARG A C 1
ATOM 915 O O . ARG A 1 114 ? 21.448 3.116 -1.349 1.00 85.75 114 ARG A O 1
ATOM 922 N N . LEU A 1 115 ? 19.287 3.435 -0.792 1.00 82.69 115 LEU A N 1
ATOM 923 C CA . LEU A 1 115 ? 18.761 3.336 -2.157 1.00 82.69 115 LEU A CA 1
ATOM 924 C C . LEU A 1 115 ? 19.268 4.474 -3.051 1.00 82.69 115 LEU A C 1
ATOM 926 O O . LEU A 1 115 ? 19.723 4.208 -4.162 1.00 82.69 115 LEU A O 1
ATOM 930 N N . GLU A 1 116 ? 19.256 5.709 -2.549 1.00 80.31 116 GLU A N 1
ATOM 931 C CA . GLU A 1 116 ? 19.770 6.886 -3.266 1.00 80.31 116 GLU A CA 1
ATOM 932 C C . GLU A 1 116 ? 21.240 6.705 -3.672 1.00 80.31 116 GLU A C 1
ATOM 934 O O . GLU A 1 116 ? 21.613 6.982 -4.810 1.00 80.31 116 GLU A O 1
ATOM 939 N N . ASN A 1 117 ? 22.062 6.137 -2.783 1.00 73.56 117 ASN A N 1
ATOM 940 C CA . ASN A 1 117 ? 23.479 5.873 -3.054 1.00 73.56 117 ASN A CA 1
ATOM 941 C C . ASN A 1 117 ? 23.725 4.698 -4.017 1.00 73.56 117 ASN A C 1
ATOM 943 O O . ASN A 1 117 ? 24.817 4.575 -4.567 1.00 73.56 117 ASN A O 1
ATOM 947 N N . THR A 1 118 ? 22.739 3.818 -4.215 1.00 72.62 118 THR A N 1
ATOM 948 C CA . THR A 1 118 ? 22.815 2.706 -5.181 1.00 72.62 118 THR A CA 1
ATOM 949 C C . THR A 1 118 ? 22.241 3.057 -6.548 1.00 72.62 118 THR A C 1
ATOM 951 O O . THR A 1 118 ? 22.298 2.227 -7.454 1.00 72.62 118 THR A O 1
ATOM 954 N N . TYR A 1 119 ? 21.696 4.266 -6.715 1.00 70.06 119 TYR A N 1
ATOM 955 C CA . TYR A 1 119 ? 21.153 4.713 -7.988 1.00 70.06 119 TYR A CA 1
ATOM 956 C C . TYR A 1 119 ? 22.296 4.993 -8.968 1.00 70.06 119 TYR A C 1
ATOM 958 O O . TYR A 1 119 ? 22.825 6.102 -9.068 1.00 70.06 119 TYR A O 1
ATOM 966 N N . THR A 1 120 ? 22.716 3.963 -9.697 1.00 73.50 120 THR A N 1
ATOM 967 C CA . THR A 1 120 ? 23.524 4.159 -10.895 1.00 73.50 120 THR A CA 1
ATOM 968 C C . THR A 1 120 ? 22.659 4.892 -11.912 1.00 73.50 120 THR A C 1
ATOM 970 O O . THR A 1 120 ? 21.480 4.578 -12.087 1.00 73.50 120 THR A O 1
ATOM 973 N N . LYS A 1 121 ? 23.222 5.924 -12.550 1.00 77.38 121 LYS A N 1
ATOM 974 C CA . LYS A 1 121 ? 22.488 6.685 -13.565 1.00 77.38 121 LYS A CA 1
ATOM 975 C C . LYS A 1 121 ? 21.932 5.700 -14.602 1.00 77.38 121 LYS A C 1
ATOM 977 O O . LYS A 1 121 ? 22.713 4.891 -15.111 1.00 77.38 121 LYS A O 1
ATOM 982 N N . PRO A 1 122 ? 20.624 5.743 -14.900 1.00 83.06 122 PRO A N 1
ATOM 983 C CA . PRO A 1 122 ? 20.043 4.854 -15.887 1.00 83.06 122 PRO A CA 1
ATOM 984 C C . PRO A 1 122 ? 20.713 5.125 -17.231 1.00 83.06 122 PRO A C 1
ATOM 986 O O . PRO A 1 122 ? 20.798 6.274 -17.663 1.00 83.06 122 PRO A O 1
ATOM 989 N N . THR A 1 123 ? 21.218 4.069 -17.868 1.00 89.56 123 THR A N 1
ATOM 990 C CA . THR A 1 123 ? 21.775 4.153 -19.218 1.00 89.56 123 THR A CA 1
ATOM 991 C C . THR A 1 123 ? 20.701 4.685 -20.154 1.00 89.56 123 THR A C 1
ATOM 993 O O . THR A 1 123 ? 19.614 4.112 -20.254 1.00 89.56 123 THR A O 1
ATOM 996 N N . THR A 1 124 ? 20.991 5.793 -20.827 1.00 94.38 124 THR A N 1
ATOM 997 C CA . THR A 1 124 ? 20.042 6.404 -21.751 1.00 94.38 124 THR A CA 1
ATOM 998 C C . THR A 1 124 ? 20.149 5.771 -23.133 1.00 94.38 124 THR A C 1
ATOM 1000 O O . THR A 1 124 ? 21.173 5.205 -23.520 1.00 94.38 124 THR A O 1
ATOM 1003 N N . ILE A 1 125 ? 19.086 5.901 -23.927 1.00 95.94 125 ILE A N 1
ATOM 1004 C CA . ILE A 1 125 ? 19.095 5.483 -25.335 1.00 95.94 125 ILE A CA 1
ATOM 1005 C C . ILE A 1 125 ? 20.202 6.219 -26.109 1.00 95.94 125 ILE A C 1
ATOM 1007 O O . ILE A 1 125 ? 20.833 5.629 -26.984 1.00 95.94 125 ILE A O 1
ATOM 1011 N N . GLN A 1 126 ? 20.477 7.480 -25.765 1.00 96.25 126 GLN A N 1
ATOM 1012 C CA . GLN A 1 126 ? 21.537 8.273 -26.385 1.00 96.25 126 GLN A CA 1
ATOM 1013 C C . GLN A 1 126 ? 22.933 7.707 -26.089 1.00 96.25 126 GLN A C 1
ATOM 1015 O O . GLN A 1 126 ? 23.774 7.664 -26.991 1.00 96.25 126 GLN A O 1
ATOM 1020 N N . ASP A 1 127 ? 23.170 7.229 -24.865 1.00 95.50 127 ASP A N 1
ATOM 1021 C CA . ASP A 1 127 ? 24.430 6.569 -24.503 1.00 95.50 127 ASP A CA 1
ATOM 1022 C C . ASP A 1 127 ? 24.647 5.327 -25.380 1.00 95.50 127 ASP A C 1
ATOM 1024 O O . ASP A 1 127 ? 25.709 5.159 -25.979 1.00 95.50 127 ASP A O 1
ATOM 1028 N N . LEU A 1 128 ? 23.601 4.510 -25.556 1.00 97.25 128 LEU A N 1
ATOM 1029 C CA . LEU A 1 128 ? 23.647 3.326 -26.421 1.00 97.25 128 LEU A CA 1
ATOM 1030 C C . LEU A 1 128 ? 23.874 3.687 -27.894 1.00 97.25 128 LEU A C 1
ATOM 1032 O O . LEU A 1 128 ? 24.654 3.031 -28.580 1.00 97.25 128 LEU A O 1
ATOM 1036 N N . GLN A 1 129 ? 23.207 4.725 -28.400 1.00 97.75 129 GLN A N 1
ATOM 1037 C CA . GLN A 1 129 ? 23.390 5.190 -29.777 1.00 97.75 129 GLN A CA 1
ATOM 1038 C C . GLN A 1 129 ? 24.820 5.675 -30.026 1.00 97.75 129 GLN A C 1
ATOM 1040 O O . GLN A 1 129 ? 25.393 5.387 -31.079 1.00 97.75 129 GLN A O 1
ATOM 1045 N N . THR A 1 130 ? 25.399 6.382 -29.055 1.00 97.25 130 THR A N 1
ATOM 1046 C CA . THR A 1 130 ? 26.787 6.851 -29.110 1.00 97.25 130 THR A CA 1
ATOM 1047 C C . THR A 1 130 ? 27.744 5.664 -29.154 1.00 97.25 130 THR A C 1
ATOM 1049 O O . THR A 1 130 ? 28.586 5.591 -30.048 1.00 97.25 130 THR A O 1
ATOM 1052 N N . GLU A 1 131 ? 27.548 4.685 -28.271 1.00 97.06 131 GLU A N 1
ATOM 1053 C CA . GLU A 1 131 ? 28.370 3.475 -28.223 1.00 97.06 131 GLU A CA 1
ATOM 1054 C C . GLU A 1 131 ? 28.277 2.660 -29.523 1.00 97.06 131 GLU A C 1
ATOM 1056 O O . GLU A 1 131 ? 29.289 2.270 -30.102 1.00 97.06 131 GLU A O 1
ATOM 1061 N N . ILE A 1 132 ? 27.071 2.484 -30.069 1.00 98.19 132 ILE A N 1
ATOM 1062 C CA . ILE A 1 132 ? 26.861 1.806 -31.357 1.00 98.19 132 ILE A CA 1
ATOM 1063 C C . ILE A 1 132 ? 27.608 2.520 -32.490 1.00 98.19 132 ILE A C 1
ATOM 1065 O O . ILE A 1 132 ? 28.158 1.864 -33.379 1.00 98.19 132 ILE A O 1
ATOM 1069 N N . ASN A 1 133 ? 27.608 3.853 -32.501 1.00 98.12 133 ASN A N 1
ATOM 1070 C CA . ASN A 1 133 ? 28.300 4.624 -33.528 1.00 98.12 133 ASN A CA 1
ATOM 1071 C C . ASN A 1 133 ? 29.821 4.492 -33.407 1.00 98.12 133 ASN A C 1
ATOM 1073 O O . ASN A 1 133 ? 30.480 4.281 -34.428 1.00 98.12 133 ASN A O 1
ATOM 1077 N N . ASN A 1 134 ? 30.355 4.528 -32.184 1.00 98.12 134 ASN A N 1
ATOM 1078 C CA . ASN A 1 134 ? 31.775 4.299 -31.914 1.00 98.12 134 ASN A CA 1
ATOM 1079 C C . ASN A 1 134 ? 32.207 2.905 -32.386 1.00 98.12 134 ASN A C 1
ATOM 1081 O O . ASN A 1 134 ? 33.131 2.786 -33.189 1.00 98.12 134 ASN A O 1
ATOM 1085 N N . LEU A 1 135 ? 31.467 1.860 -32.004 1.00 98.44 135 LEU A N 1
ATOM 1086 C CA . LEU A 1 135 ? 31.753 0.482 -32.414 1.00 98.44 135 LEU A CA 1
ATOM 1087 C C . LEU A 1 135 ? 31.678 0.298 -33.935 1.00 98.44 135 LEU A C 1
ATOM 1089 O O . LEU A 1 135 ? 32.513 -0.377 -34.536 1.00 98.44 135 LEU A O 1
ATOM 1093 N N . LYS A 1 136 ? 30.701 0.921 -34.606 1.00 98.25 136 LYS A N 1
ATOM 1094 C CA . LYS A 1 136 ? 30.622 0.899 -36.078 1.00 98.25 136 LYS A CA 1
ATOM 1095 C C . LYS A 1 136 ? 31.847 1.540 -36.725 1.00 98.25 136 LYS A C 1
ATOM 1097 O O . LYS A 1 136 ? 32.269 1.072 -37.784 1.00 98.25 136 LYS A O 1
ATOM 1102 N N . GLN A 1 137 ? 32.368 2.615 -36.140 1.00 97.94 137 GLN A N 1
ATOM 1103 C CA . GLN A 1 137 ? 33.559 3.290 -36.638 1.00 97.94 137 GLN A CA 1
ATOM 1104 C C . GLN A 1 137 ? 34.805 2.421 -36.438 1.00 97.94 137 GLN A C 1
ATOM 1106 O O . GLN A 1 137 ? 35.516 2.161 -37.408 1.00 97.94 137 GLN A O 1
ATOM 1111 N N . GLU A 1 138 ? 34.996 1.866 -35.243 1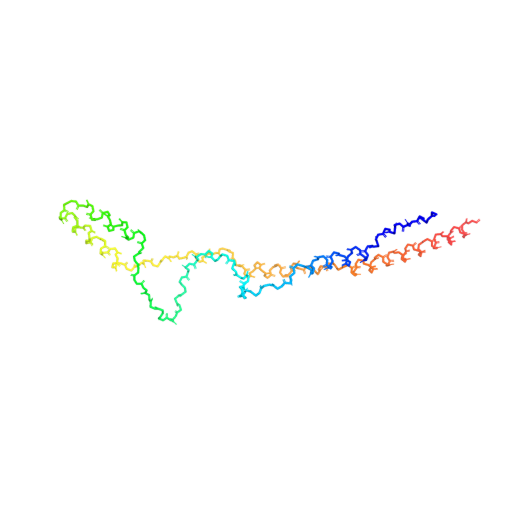.00 98.06 138 GLU A N 1
ATOM 1112 C CA . GLU A 1 138 ? 36.108 0.960 -34.936 1.00 98.06 138 GLU A CA 1
ATOM 1113 C C . GLU A 1 138 ? 36.123 -0.262 -35.870 1.00 98.06 138 GLU A C 1
ATOM 1115 O O . GLU A 1 138 ? 37.146 -0.606 -36.463 1.00 98.06 138 GLU A O 1
ATOM 1120 N N . VAL A 1 139 ? 34.959 -0.870 -36.126 1.00 98.12 139 VAL A N 1
ATOM 1121 C CA . VAL A 1 139 ? 34.838 -1.996 -37.068 1.00 98.12 139 VAL A CA 1
ATOM 1122 C C . VAL A 1 139 ? 35.252 -1.609 -38.493 1.00 98.12 139 VAL A C 1
ATOM 1124 O O . VAL A 1 139 ? 35.831 -2.430 -39.212 1.00 98.12 139 VAL A O 1
ATOM 1127 N N . LYS A 1 140 ? 34.952 -0.384 -38.944 1.00 97.81 140 LYS A N 1
ATOM 1128 C CA . LYS A 1 140 ? 35.391 0.088 -40.268 1.00 97.81 140 LYS A CA 1
ATOM 1129 C C . LYS A 1 140 ? 36.908 0.234 -40.322 1.00 97.81 140 LYS A C 1
ATOM 1131 O O . LYS A 1 140 ? 37.511 -0.205 -41.302 1.00 97.81 140 LYS A O 1
ATOM 1136 N N . GLU A 1 141 ? 37.504 0.808 -39.284 1.00 97.75 141 GLU A N 1
ATOM 1137 C CA . GLU A 1 141 ? 38.950 1.014 -39.186 1.00 97.75 141 GLU A CA 1
ATOM 1138 C C . GLU A 1 141 ? 39.703 -0.317 -39.163 1.00 97.75 141 GLU A C 1
ATOM 1140 O O . GLU A 1 141 ? 40.609 -0.523 -39.972 1.00 97.75 141 GLU A O 1
ATOM 1145 N N . LEU A 1 142 ? 39.259 -1.276 -38.348 1.00 97.88 142 LEU A N 1
ATOM 1146 C CA . LEU A 1 142 ? 39.848 -2.617 -38.292 1.00 97.88 142 LEU A CA 1
ATOM 1147 C C . LEU A 1 142 ? 39.769 -3.340 -39.643 1.00 97.88 142 LEU A C 1
ATOM 1149 O O . LEU A 1 142 ? 40.749 -3.935 -40.096 1.00 97.88 142 LEU A O 1
ATOM 1153 N N . LYS A 1 143 ? 38.636 -3.241 -40.351 1.00 96.81 143 LYS A N 1
ATOM 1154 C CA . LYS A 1 143 ? 38.504 -3.805 -41.707 1.00 96.81 143 LYS A CA 1
ATOM 1155 C C . LYS A 1 143 ? 39.464 -3.159 -42.703 1.00 96.81 143 LYS A C 1
ATOM 1157 O O . LYS A 1 143 ? 39.969 -3.843 -43.594 1.00 96.81 143 LYS A O 1
ATOM 1162 N N . GLN A 1 144 ? 39.698 -1.854 -42.596 1.00 96.50 144 GLN A N 1
ATOM 1163 C CA . GLN A 1 144 ? 40.658 -1.159 -43.450 1.00 96.50 144 GLN A CA 1
ATOM 1164 C C . GLN A 1 144 ? 42.091 -1.605 -43.144 1.00 96.50 144 GLN A C 1
ATOM 1166 O O . GLN A 1 144 ? 42.827 -1.937 -44.074 1.00 96.50 144 GLN A O 1
ATOM 1171 N N . GLN A 1 145 ? 42.462 -1.680 -41.865 1.00 95.81 145 GLN A N 1
ATOM 1172 C CA . GLN A 1 145 ? 43.769 -2.178 -41.434 1.00 95.81 145 GLN A CA 1
ATOM 1173 C C . GLN A 1 145 ? 44.021 -3.604 -41.935 1.00 95.81 145 GLN A C 1
ATOM 1175 O O . GLN A 1 145 ? 45.083 -3.878 -42.491 1.00 95.81 145 GLN A O 1
ATOM 1180 N N . GLN A 1 146 ? 43.026 -4.491 -41.836 1.00 94.25 146 GLN A N 1
ATOM 1181 C CA . GLN A 1 146 ? 43.138 -5.863 -42.329 1.00 94.25 146 GLN A CA 1
ATOM 1182 C C . GLN A 1 146 ? 43.389 -5.920 -43.845 1.00 94.25 146 GLN A C 1
ATOM 1184 O O . GLN A 1 146 ? 44.239 -6.688 -44.295 1.00 94.25 146 GLN A O 1
ATOM 1189 N N . LYS A 1 147 ? 42.698 -5.088 -44.639 1.00 93.81 147 LYS A N 1
ATOM 1190 C CA . LYS A 1 147 ? 42.935 -4.995 -46.091 1.00 93.81 147 LYS A CA 1
ATOM 1191 C C . LYS A 1 147 ? 44.351 -4.526 -46.410 1.00 93.81 147 LYS A C 1
ATOM 1193 O O . LYS A 1 147 ? 44.995 -5.106 -47.275 1.00 93.81 147 LYS A O 1
ATOM 1198 N N . ILE A 1 148 ? 44.830 -3.494 -45.715 1.00 95.12 148 ILE A N 1
ATOM 1199 C CA . ILE A 1 148 ? 46.193 -2.977 -45.897 1.00 95.12 148 ILE A CA 1
ATOM 1200 C C . ILE A 1 148 ? 47.214 -4.068 -45.570 1.00 95.12 148 ILE A C 1
ATOM 1202 O O . ILE A 1 148 ? 48.117 -4.322 -46.361 1.00 95.12 148 ILE A O 1
ATOM 1206 N N . HIS A 1 149 ? 47.037 -4.754 -44.442 1.00 92.25 149 HIS A N 1
ATOM 1207 C CA . HIS A 1 149 ? 47.916 -5.845 -44.035 1.00 92.25 149 HIS A CA 1
ATOM 1208 C C . HIS A 1 149 ? 47.947 -6.980 -45.071 1.00 92.25 149 HIS A C 1
ATOM 1210 O O . HIS A 1 149 ? 49.017 -7.489 -45.390 1.00 92.25 149 HIS A O 1
ATOM 1216 N N . GLN A 1 150 ? 46.797 -7.331 -45.658 1.00 89.00 150 GLN A N 1
ATOM 1217 C CA . GLN A 1 150 ? 46.726 -8.341 -46.714 1.00 89.00 150 GLN A CA 1
ATOM 1218 C C . GLN A 1 150 ? 47.459 -7.919 -47.995 1.00 89.00 150 GLN A C 1
ATOM 1220 O O . GLN A 1 150 ? 48.121 -8.754 -48.601 1.00 89.00 150 GLN A O 1
ATOM 1225 N N . ILE A 1 151 ? 47.383 -6.642 -48.383 1.00 91.19 151 ILE A N 1
ATOM 1226 C CA . ILE A 1 151 ? 48.127 -6.109 -49.536 1.00 91.19 151 ILE A CA 1
ATOM 1227 C C . ILE A 1 151 ? 49.639 -6.181 -49.294 1.00 91.19 151 ILE A C 1
ATOM 1229 O O . ILE A 1 151 ? 50.370 -6.530 -50.206 1.00 91.19 151 ILE A O 1
ATOM 1233 N N . ILE A 1 152 ? 50.106 -5.864 -48.084 1.00 88.44 152 ILE A N 1
ATOM 1234 C CA . ILE A 1 152 ? 51.542 -5.875 -47.746 1.00 88.44 152 ILE A CA 1
ATOM 1235 C C . ILE A 1 152 ? 52.113 -7.301 -47.718 1.00 88.44 152 ILE A C 1
ATOM 1237 O O . ILE A 1 152 ? 53.280 -7.500 -48.042 1.00 88.44 152 ILE A O 1
ATOM 1241 N N . LEU A 1 153 ? 51.312 -8.279 -47.290 1.00 81.31 153 LEU A N 1
ATOM 1242 C CA . LEU A 1 153 ? 51.708 -9.688 -47.206 1.00 81.31 153 LEU A CA 1
ATOM 1243 C C . LEU A 1 153 ? 51.576 -10.465 -48.527 1.00 81.31 153 LEU A C 1
ATOM 1245 O O . LEU A 1 153 ? 52.028 -11.610 -48.575 1.00 81.31 153 LEU A O 1
ATOM 1249 N N . SER A 1 154 ? 50.919 -9.893 -49.542 1.00 72.56 154 SER A N 1
ATOM 1250 C CA . SER A 1 154 ? 50.747 -10.499 -50.876 1.00 72.56 154 SER A CA 1
ATOM 1251 C C . SER A 1 154 ? 51.883 -10.100 -51.808 1.00 72.56 154 SER A C 1
ATOM 1253 O O . SER A 1 154 ? 52.305 -10.972 -52.597 1.00 72.56 154 SER A O 1
#

Foldseek 3Di:
DDDDDDDDQDPVSVVVVVVVVVVPPDDDDDDDDDDPPPPPPPPPPDDDPDPDCDPPDPDDDPVRVVLVVVLVPDPDPVVSVVSVVVVVVVVVPDPPPPPPPPPPVDDVVVVVVVVVVVDDPPCDPVNVVVVVVVVVVVVVVVVVVVVVVVVVVD

Radius of gyration: 38.23 Å; chains: 1; bounding box: 84×32×108 Å

Organism: Mucuna pruriens (NCBI:txid157652)

pLDDT: mean 75.41, std 19.42, range [39.31, 98.44]

Secondary structure (DSSP, 8-state):
------PPPPHHHHHHHHHHHTTSS----------S--------------S----------HHHHHHHHHHHT---HHHHHHHHHHHHHHHHS-----------SS-HHHHHHHHHHH-PPPPPHHHHHHHHHHHHHHHHHHHHHHHHHHHHH-

Sequence (154 aa):
MKYESQSKPTIEEQINNLLIETSEEESEKESSSKDLNQIQQDEQVSSSEGEGETPKINTLTKEQDLLFEAIDSISDPQEKKVFLNKLKKTLETKPKQKEYITSNKFDVCNILKRLENTYTKPTTIQDLQTEINNLKQEVKELKQQQKIHQIILS